Protein AF-A0A9Q2NKI5-F1 (afdb_monomer_lite)

Radius of gyration: 19.94 Å; chains: 1; bounding box: 45×12×62 Å

Structure (mmCIF, N/CA/C/O backbone):
data_AF-A0A9Q2NKI5-F1
#
_entry.id   AF-A0A9Q2NKI5-F1
#
loop_
_atom_site.group_PDB
_atom_site.id
_atom_site.type_symbol
_atom_site.label_atom_id
_atom_site.label_alt_id
_atom_site.label_comp_id
_atom_site.label_asym_id
_atom_site.label_entity_id
_atom_site.label_seq_id
_atom_site.pdbx_PDB_ins_code
_atom_site.Cartn_x
_atom_site.Cartn_y
_atom_site.Cartn_z
_atom_site.occupancy
_atom_site.B_iso_or_equiv
_atom_site.auth_seq_id
_atom_site.auth_comp_id
_atom_site.auth_asym_id
_atom_site.auth_atom_id
_atom_site.pdbx_PDB_model_num
ATOM 1 N N . MET A 1 1 ? 32.802 -3.311 -16.385 1.00 51.78 1 MET A N 1
ATOM 2 C CA . MET A 1 1 ? 31.413 -2.892 -16.683 1.00 51.78 1 MET A CA 1
ATOM 3 C C . MET A 1 1 ? 30.362 -3.627 -15.846 1.00 51.78 1 MET A C 1
ATOM 5 O O . MET A 1 1 ? 29.362 -3.009 -15.535 1.00 51.78 1 MET A O 1
ATOM 9 N N . SER A 1 2 ? 30.581 -4.865 -15.382 1.00 59.09 2 SER A N 1
ATOM 10 C CA . SER A 1 2 ? 29.635 -5.608 -14.515 1.00 59.09 2 SER A CA 1
ATOM 11 C C . SER A 1 2 ? 29.352 -4.975 -13.140 1.00 59.09 2 SER A C 1
ATOM 13 O O . SER A 1 2 ? 28.248 -5.103 -12.626 1.00 59.09 2 SER A O 1
ATOM 15 N N . GLY A 1 3 ? 30.317 -4.258 -12.553 1.00 60.50 3 GLY A N 1
ATOM 16 C CA . GLY A 1 3 ? 30.147 -3.633 -11.233 1.00 60.50 3 GLY A CA 1
ATOM 17 C C . GLY A 1 3 ? 29.156 -2.463 -11.192 1.00 60.50 3 GLY A C 1
ATOM 18 O O . GLY A 1 3 ? 28.516 -2.260 -10.169 1.00 60.50 3 GLY A O 1
ATOM 19 N N . GLN A 1 4 ? 28.986 -1.719 -12.294 1.00 60.16 4 GLN A N 1
ATOM 20 C CA . GLN A 1 4 ? 28.062 -0.575 -12.341 1.00 60.16 4 GLN A CA 1
ATOM 21 C C . GLN A 1 4 ? 26.592 -1.008 -12.425 1.00 60.16 4 GLN A C 1
ATOM 23 O O . GLN A 1 4 ? 25.751 -0.397 -11.773 1.00 60.16 4 GLN A O 1
ATOM 28 N N . TYR A 1 5 ? 26.291 -2.090 -13.155 1.00 60.09 5 TYR A N 1
ATOM 29 C CA . TYR A 1 5 ? 24.942 -2.667 -13.210 1.00 60.09 5 TYR A CA 1
ATOM 30 C C . TYR A 1 5 ? 24.517 -3.224 -11.845 1.00 60.09 5 TYR A C 1
ATOM 32 O O . TYR A 1 5 ? 23.447 -2.889 -11.353 1.00 60.09 5 TYR A O 1
ATOM 40 N N . PHE A 1 6 ? 25.412 -3.954 -11.168 1.00 60.31 6 PHE A N 1
ATOM 41 C CA . PHE A 1 6 ? 25.150 -4.482 -9.825 1.00 60.31 6 PHE A CA 1
ATOM 42 C C . PHE A 1 6 ? 24.887 -3.377 -8.789 1.00 60.31 6 PHE A C 1
ATOM 44 O O . PHE A 1 6 ? 24.001 -3.499 -7.944 1.00 60.31 6 PHE A O 1
ATOM 51 N N . GLN A 1 7 ? 25.642 -2.276 -8.853 1.00 62.47 7 GLN A N 1
ATOM 52 C CA . GLN A 1 7 ? 25.454 -1.150 -7.941 1.00 62.47 7 GLN A CA 1
ATOM 53 C C . GLN A 1 7 ? 24.119 -0.438 -8.196 1.00 62.47 7 GLN A C 1
ATOM 55 O O . GLN A 1 7 ? 23.420 -0.106 -7.239 1.00 62.47 7 GLN A O 1
ATOM 60 N N . ALA A 1 8 ? 23.743 -0.243 -9.464 1.00 64.56 8 ALA A N 1
ATOM 61 C CA . ALA A 1 8 ? 22.459 0.343 -9.834 1.00 64.56 8 ALA A CA 1
ATOM 62 C C . ALA A 1 8 ? 21.288 -0.520 -9.339 1.00 64.56 8 ALA A C 1
ATOM 64 O O . ALA A 1 8 ? 20.420 -0.001 -8.637 1.00 64.56 8 ALA A O 1
ATOM 65 N N . ASP A 1 9 ? 21.303 -1.829 -9.603 1.00 70.44 9 ASP A N 1
ATOM 66 C CA . ASP A 1 9 ? 20.249 -2.757 -9.167 1.00 70.44 9 ASP A CA 1
ATOM 67 C C . ASP A 1 9 ? 20.097 -2.791 -7.642 1.00 70.44 9 ASP A C 1
ATOM 69 O O . ASP A 1 9 ? 18.977 -2.809 -7.123 1.00 70.44 9 ASP A O 1
ATOM 73 N N . TRP A 1 10 ? 21.213 -2.730 -6.907 1.00 69.12 10 TRP A N 1
ATOM 74 C CA . TRP A 1 10 ? 21.196 -2.624 -5.450 1.00 69.12 10 TRP A CA 1
ATOM 75 C C . TRP A 1 10 ? 20.540 -1.320 -4.984 1.00 69.12 10 TRP A C 1
ATOM 77 O O . TRP A 1 10 ? 19.635 -1.354 -4.149 1.00 69.12 10 TRP A O 1
ATOM 87 N N . TYR A 1 11 ? 20.935 -0.168 -5.534 1.00 75.12 11 TYR A N 1
ATOM 88 C CA . TYR A 1 11 ? 20.335 1.121 -5.174 1.00 75.12 11 TYR A CA 1
ATOM 89 C C . TYR A 1 11 ? 18.839 1.181 -5.508 1.00 75.12 11 TYR A C 1
ATOM 91 O O . TYR A 1 11 ? 18.053 1.629 -4.668 1.00 75.12 11 TYR A O 1
ATOM 99 N N . TYR A 1 12 ? 18.421 0.688 -6.676 1.00 73.00 12 TYR A N 1
ATOM 100 C CA . TYR A 1 12 ? 17.007 0.602 -7.059 1.00 73.00 12 TYR A CA 1
ATOM 101 C C . TYR A 1 12 ? 16.218 -0.325 -6.134 1.00 73.00 12 TYR A C 1
ATOM 103 O O . TYR A 1 12 ? 15.168 0.064 -5.627 1.00 73.00 12 TYR A O 1
ATOM 111 N N . SER A 1 13 ? 16.743 -1.512 -5.833 1.00 75.44 13 SER A N 1
ATOM 112 C CA . SER A 1 13 ? 16.068 -2.472 -4.950 1.00 75.44 13 SER A CA 1
ATOM 113 C C . SER A 1 13 ? 15.928 -1.928 -3.530 1.00 75.44 13 SER A C 1
ATOM 115 O O . SER A 1 13 ? 14.864 -2.021 -2.917 1.00 75.44 13 SER A O 1
ATOM 117 N N . THR A 1 14 ? 16.986 -1.301 -3.012 1.00 81.81 14 THR A N 1
ATOM 118 C CA . THR A 1 14 ? 16.992 -0.752 -1.653 1.00 81.81 14 THR A CA 1
ATOM 119 C C . THR A 1 14 ? 16.071 0.466 -1.550 1.00 81.81 14 THR A C 1
ATOM 121 O O . THR A 1 14 ? 15.282 0.565 -0.611 1.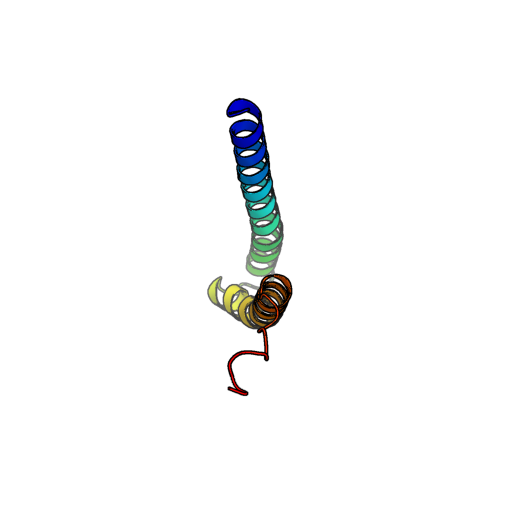00 81.81 14 THR A O 1
ATOM 124 N N . SER A 1 15 ? 16.114 1.377 -2.527 1.00 79.81 15 SER A N 1
ATOM 125 C CA . SER A 1 15 ? 15.226 2.549 -2.563 1.00 79.81 15 SER A CA 1
ATOM 126 C C . SER A 1 15 ? 13.756 2.165 -2.743 1.00 79.81 15 SER A C 1
ATOM 128 O O . SER A 1 15 ? 12.907 2.730 -2.054 1.00 79.81 15 SER A O 1
ATOM 130 N N . ALA A 1 16 ? 13.448 1.161 -3.569 1.00 77.56 16 ALA A N 1
ATOM 131 C CA . ALA A 1 16 ? 12.097 0.619 -3.708 1.00 77.56 16 ALA A CA 1
ATOM 132 C C . ALA A 1 16 ? 11.584 0.013 -2.391 1.00 77.56 16 ALA A C 1
ATOM 134 O O . ALA A 1 16 ? 10.437 0.248 -2.007 1.00 77.56 16 ALA A O 1
ATOM 135 N N . LEU A 1 17 ? 12.439 -0.707 -1.658 1.00 83.44 17 LEU A N 1
ATOM 136 C CA . LEU A 1 17 ? 12.089 -1.296 -0.365 1.00 83.44 17 LEU A CA 1
ATOM 137 C C . LEU A 1 17 ? 11.797 -0.210 0.684 1.00 83.44 17 LEU A C 1
ATOM 139 O O . LEU A 1 17 ? 10.764 -0.262 1.353 1.00 83.44 17 LEU A O 1
ATOM 143 N N . PHE A 1 18 ? 12.640 0.824 0.784 1.00 85.00 18 PHE A N 1
ATOM 144 C CA . PHE A 1 18 ? 12.375 1.969 1.664 1.00 85.00 18 PHE A CA 1
ATOM 145 C C . PHE A 1 18 ? 11.109 2.735 1.265 1.00 85.00 18 PHE A C 1
ATOM 147 O O . PHE A 1 18 ? 10.315 3.086 2.138 1.00 85.00 18 PHE A O 1
ATOM 154 N N . ALA A 1 19 ? 10.878 2.951 -0.032 1.00 79.50 19 ALA A N 1
ATOM 155 C CA . ALA A 1 19 ? 9.660 3.588 -0.523 1.00 79.50 19 ALA A CA 1
ATOM 156 C C . ALA A 1 19 ? 8.405 2.784 -0.142 1.00 79.50 19 ALA A C 1
ATOM 158 O O . ALA A 1 19 ? 7.431 3.367 0.338 1.00 79.50 19 ALA A O 1
ATOM 159 N N . MET A 1 20 ? 8.442 1.450 -0.265 1.00 81.12 20 MET A N 1
ATOM 160 C CA . MET A 1 20 ? 7.354 0.576 0.189 1.00 81.12 20 MET A CA 1
ATOM 161 C C . MET A 1 20 ? 7.126 0.663 1.701 1.00 81.12 20 MET A C 1
ATOM 163 O O . MET A 1 20 ? 5.977 0.738 2.134 1.00 81.12 20 MET A O 1
ATOM 167 N N . LEU A 1 21 ? 8.187 0.690 2.512 1.00 84.06 21 LEU A N 1
ATOM 168 C CA . LEU A 1 21 ? 8.067 0.823 3.969 1.00 84.06 21 LEU A CA 1
ATOM 169 C C . LEU A 1 21 ? 7.464 2.173 4.381 1.00 84.06 21 LEU A C 1
ATOM 171 O O . LEU A 1 21 ? 6.622 2.218 5.280 1.00 84.06 21 LEU A O 1
ATOM 175 N N . ILE A 1 22 ? 7.855 3.261 3.713 1.00 85.94 22 ILE A N 1
ATOM 176 C CA . ILE A 1 22 ? 7.289 4.599 3.942 1.00 85.94 22 ILE A CA 1
ATOM 177 C C . ILE A 1 22 ? 5.800 4.611 3.583 1.00 85.94 22 ILE A C 1
ATOM 179 O O . ILE A 1 22 ? 4.984 5.073 4.382 1.00 85.94 22 ILE A O 1
ATOM 183 N N . LEU A 1 23 ? 5.434 4.053 2.427 1.00 83.44 23 LEU A N 1
ATOM 184 C CA . LEU A 1 23 ? 4.037 3.884 2.017 1.00 83.44 23 LEU A CA 1
ATOM 185 C C . LEU A 1 23 ? 3.242 3.078 3.050 1.00 83.44 23 LEU A C 1
ATOM 187 O O . LEU A 1 23 ? 2.171 3.504 3.479 1.00 83.44 23 LEU A O 1
ATOM 191 N N . LEU A 1 24 ? 3.787 1.948 3.506 1.00 82.31 24 LEU A N 1
ATOM 192 C CA . LEU A 1 24 ? 3.155 1.110 4.521 1.00 82.31 24 LEU A CA 1
ATOM 193 C C . LEU A 1 24 ? 2.916 1.892 5.820 1.00 82.31 24 LEU A C 1
ATOM 195 O O . LEU A 1 24 ? 1.826 1.819 6.387 1.00 82.31 24 LEU A O 1
ATOM 199 N N . ALA A 1 25 ? 3.901 2.663 6.283 1.00 81.75 25 ALA A N 1
ATOM 200 C CA . ALA A 1 25 ? 3.779 3.475 7.490 1.00 81.75 25 ALA A CA 1
ATOM 201 C C . ALA A 1 25 ? 2.720 4.581 7.339 1.00 81.75 25 ALA A C 1
ATOM 203 O O . ALA A 1 25 ? 1.905 4.775 8.247 1.00 81.75 25 ALA A O 1
ATOM 204 N N . LEU A 1 26 ? 2.688 5.253 6.183 1.00 82.94 26 LEU A N 1
ATOM 205 C CA . LEU A 1 26 ? 1.697 6.282 5.857 1.00 82.94 26 LEU A CA 1
ATOM 206 C C . LEU A 1 26 ? 0.263 5.748 5.873 1.00 82.94 26 LEU A C 1
ATOM 208 O O . LEU A 1 26 ? -0.639 6.497 6.226 1.00 82.94 26 LEU A O 1
ATOM 212 N N . PHE A 1 27 ? 0.044 4.471 5.555 1.00 77.75 27 PHE A N 1
ATOM 213 C CA . PHE A 1 27 ? -1.282 3.851 5.640 1.00 77.75 27 PHE A CA 1
ATOM 214 C C . PHE A 1 27 ? -1.576 3.232 7.014 1.00 77.75 27 PHE A C 1
ATOM 216 O O . PHE A 1 27 ? -2.672 3.401 7.552 1.00 77.75 27 PHE A O 1
ATOM 223 N N . ALA A 1 28 ? -0.609 2.545 7.625 1.00 80.25 28 ALA A N 1
ATOM 224 C CA . ALA A 1 28 ? -0.810 1.810 8.874 1.00 80.25 28 ALA A CA 1
ATOM 225 C C . ALA A 1 28 ? -1.029 2.726 10.091 1.00 80.25 28 ALA A C 1
ATOM 227 O O . ALA A 1 28 ? -1.824 2.399 10.980 1.00 80.25 28 ALA A O 1
ATOM 228 N N . LEU A 1 29 ? -0.347 3.875 10.146 1.00 81.81 29 LEU A N 1
ATOM 229 C CA . LEU A 1 29 ? -0.471 4.831 11.251 1.00 81.81 29 LEU A CA 1
ATOM 230 C C . LEU A 1 29 ? -1.869 5.475 11.333 1.00 81.81 29 LEU A C 1
ATOM 232 O O . LEU A 1 29 ? -2.508 5.336 12.382 1.00 81.81 29 LEU A O 1
ATOM 236 N N . PRO A 1 30 ? -2.404 6.121 10.277 1.00 81.12 30 PRO A N 1
ATOM 237 C CA . PRO A 1 30 ? -3.755 6.672 10.319 1.00 81.12 30 PRO A CA 1
ATOM 238 C C . PRO A 1 30 ? -4.812 5.576 10.462 1.00 81.12 30 PRO A C 1
ATOM 240 O O . PRO A 1 30 ? -5.773 5.778 11.201 1.00 81.12 30 PRO A O 1
ATOM 243 N N . ALA A 1 31 ? -4.608 4.391 9.872 1.00 82.56 31 ALA A N 1
ATOM 244 C CA . ALA A 1 31 ? -5.502 3.253 10.078 1.00 82.56 31 ALA A CA 1
ATOM 245 C C . ALA A 1 31 ? -5.633 2.889 11.568 1.00 82.56 31 ALA A C 1
ATOM 247 O O . ALA A 1 31 ? -6.748 2.761 12.076 1.00 82.56 31 ALA A O 1
ATOM 248 N N . ARG A 1 32 ? -4.517 2.809 12.308 1.00 82.56 32 ARG A N 1
ATOM 249 C CA . ARG A 1 32 ? -4.540 2.571 13.763 1.00 82.56 32 A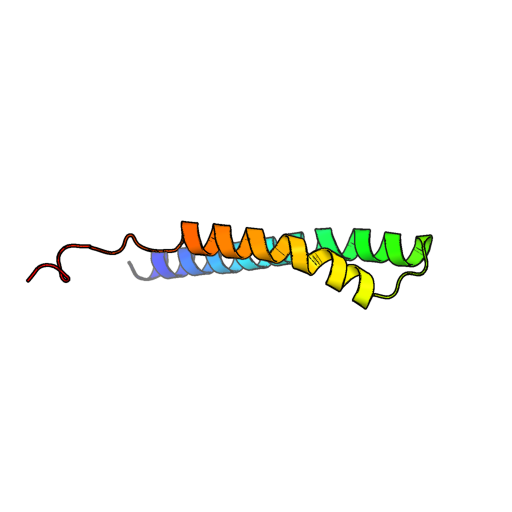RG A CA 1
ATOM 250 C C . ARG A 1 32 ? -5.219 3.694 14.543 1.00 82.56 32 ARG A C 1
ATOM 252 O O . ARG A 1 32 ? -5.931 3.414 15.507 1.00 82.56 32 ARG A O 1
ATOM 259 N N . VAL A 1 33 ? -5.002 4.952 14.159 1.00 85.62 33 VAL A N 1
ATOM 260 C CA . VAL A 1 33 ? -5.656 6.099 14.811 1.00 85.62 33 VAL A CA 1
ATOM 261 C C . VAL A 1 33 ? -7.171 6.038 14.610 1.00 85.62 33 VAL A C 1
ATOM 263 O O . VAL A 1 33 ? -7.917 6.198 15.576 1.00 85.62 33 VAL A O 1
ATOM 266 N N . ILE A 1 34 ? -7.626 5.746 13.391 1.00 84.56 34 ILE A N 1
ATOM 267 C CA . ILE A 1 34 ? -9.048 5.630 13.056 1.00 84.56 34 ILE A CA 1
ATOM 268 C C . ILE A 1 34 ? -9.690 4.450 13.799 1.00 84.56 34 ILE A C 1
ATOM 270 O O . ILE A 1 34 ? -10.761 4.615 14.383 1.00 84.56 34 ILE A O 1
ATOM 274 N N . GLN A 1 35 ? -9.016 3.297 13.868 1.00 85.81 35 GLN A N 1
ATOM 275 C CA . GLN A 1 35 ? -9.480 2.140 14.648 1.00 85.81 35 GLN A CA 1
ATOM 276 C C . GLN A 1 35 ? -9.674 2.485 16.123 1.00 85.81 35 GLN A C 1
ATOM 278 O O . GLN A 1 35 ? -10.720 2.185 16.690 1.00 85.81 35 GLN A O 1
ATOM 283 N N . LYS A 1 36 ? -8.693 3.150 16.748 1.00 86.38 36 LYS A N 1
ATOM 284 C CA . LYS A 1 36 ? -8.781 3.512 18.170 1.00 86.38 36 LYS A CA 1
ATOM 285 C C . LYS A 1 36 ? -9.825 4.591 18.457 1.00 86.38 36 LYS A C 1
ATOM 287 O O . LYS A 1 36 ? -10.390 4.586 19.544 1.00 86.38 36 LYS A O 1
ATOM 292 N N . ARG A 1 37 ? -10.059 5.522 17.526 1.00 87.06 37 ARG A N 1
ATOM 293 C CA . ARG A 1 37 ? -11.017 6.626 17.715 1.00 87.06 37 ARG A CA 1
ATOM 294 C C . ARG A 1 37 ? -12.459 6.251 17.391 1.00 87.06 37 ARG A C 1
ATOM 2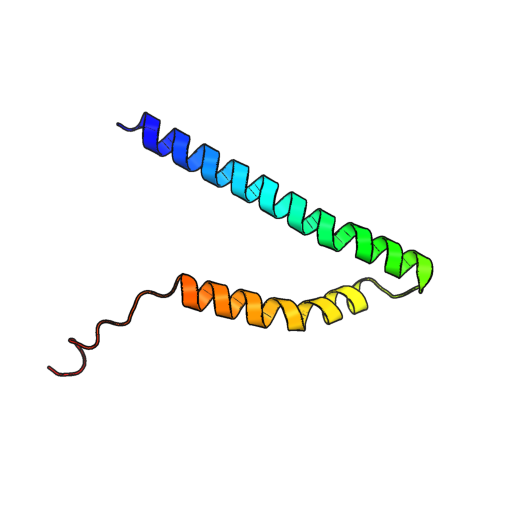96 O O . ARG A 1 37 ? -13.361 6.771 18.032 1.00 87.06 37 ARG A O 1
ATOM 303 N N . HIS A 1 38 ? -12.671 5.384 16.406 1.00 86.81 38 HIS A N 1
ATOM 304 C CA . HIS A 1 38 ? -14.003 5.107 15.864 1.00 86.81 38 HIS A CA 1
ATOM 305 C C . HIS A 1 38 ? -14.425 3.636 15.969 1.00 86.81 38 HIS A C 1
ATOM 307 O O . HIS A 1 38 ? -15.563 3.313 15.653 1.00 86.81 38 HIS A O 1
ATOM 313 N N . GLY A 1 39 ? -13.534 2.735 16.398 1.00 86.50 39 GLY A N 1
ATOM 314 C CA . GLY A 1 39 ? -13.848 1.312 16.557 1.00 86.50 39 GLY A CA 1
ATOM 315 C C . GLY A 1 39 ? -14.044 0.555 15.242 1.00 86.50 39 GLY A C 1
ATOM 316 O O . GLY A 1 39 ? -14.547 -0.566 15.256 1.00 86.50 39 GLY A O 1
ATOM 317 N N . TYR A 1 40 ? -13.669 1.140 14.099 1.00 84.62 40 TYR A N 1
ATOM 318 C CA . TYR A 1 40 ? -13.841 0.480 12.807 1.00 84.62 40 TYR A CA 1
ATOM 319 C C . TYR A 1 40 ? -12.953 -0.766 12.685 1.00 84.62 40 TYR A C 1
ATOM 321 O O . TYR A 1 40 ? -11.784 -0.726 13.074 1.00 84.62 40 TYR A O 1
ATOM 329 N N . PRO A 1 41 ? -13.456 -1.863 12.099 1.00 82.81 41 PRO A N 1
ATOM 330 C CA . PRO A 1 41 ? -12.642 -3.040 11.833 1.00 82.81 41 PRO A CA 1
ATOM 331 C C . PRO A 1 41 ? -11.644 -2.779 10.690 1.00 82.81 41 PRO A C 1
ATOM 333 O O . PRO A 1 41 ? -11.911 -2.000 9.773 1.00 82.81 41 PRO A O 1
ATOM 336 N N . VAL A 1 42 ? -10.495 -3.472 10.718 1.00 78.81 42 VAL A N 1
ATOM 337 C CA . VAL A 1 42 ? -9.427 -3.395 9.689 1.00 78.81 42 VAL A CA 1
ATOM 338 C C . VAL A 1 42 ? -9.988 -3.491 8.268 1.00 78.81 42 VAL A C 1
ATOM 340 O O . VAL A 1 42 ? -9.602 -2.711 7.403 1.00 78.81 42 VAL A O 1
ATOM 343 N N . TRP A 1 43 ? -10.922 -4.415 8.035 1.00 78.12 43 TRP A N 1
ATOM 344 C CA . TRP A 1 43 ? -11.491 -4.679 6.714 1.00 78.12 43 TRP A CA 1
ATOM 345 C C . TRP A 1 43 ? -12.212 -3.477 6.105 1.00 78.12 43 TRP A C 1
ATOM 347 O O . TRP A 1 43 ? -12.104 -3.261 4.903 1.00 78.12 43 TRP A O 1
ATOM 357 N N . THR A 1 44 ? -12.881 -2.655 6.918 1.00 81.44 44 THR A N 1
ATOM 358 C CA . THR A 1 44 ? -13.541 -1.429 6.443 1.00 81.44 44 THR A CA 1
ATOM 359 C C . THR A 1 44 ? -12.519 -0.423 5.921 1.00 81.44 44 THR A C 1
ATOM 361 O O . THR A 1 44 ? -12.735 0.195 4.884 1.00 81.44 44 THR A O 1
ATOM 364 N N . LEU A 1 45 ? -11.369 -0.304 6.590 1.00 78.06 45 LEU A N 1
ATOM 365 C CA . LEU A 1 45 ? -10.290 0.584 6.153 1.00 78.06 45 LEU A CA 1
ATOM 366 C C . LEU A 1 45 ? -9.630 0.095 4.865 1.00 78.06 45 LEU 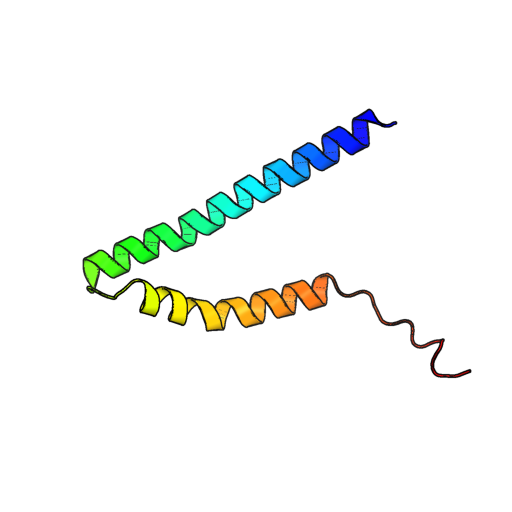A C 1
ATOM 368 O O . LEU A 1 45 ? -9.339 0.906 3.992 1.00 78.06 45 LEU A O 1
ATOM 372 N N . VAL A 1 46 ? -9.443 -1.221 4.724 1.00 77.31 46 VAL A N 1
ATOM 373 C CA . VAL A 1 46 ? -8.942 -1.826 3.481 1.00 77.31 46 VAL A CA 1
ATOM 374 C C . VAL A 1 46 ? -9.921 -1.575 2.333 1.00 77.31 46 VAL A C 1
ATOM 376 O O . VAL A 1 46 ? -9.498 -1.140 1.266 1.00 77.31 46 VAL A O 1
ATOM 379 N N . PHE A 1 47 ? -11.226 -1.756 2.558 1.00 79.44 47 PHE A N 1
ATOM 380 C CA . PHE A 1 47 ? -12.259 -1.486 1.551 1.00 79.44 47 PHE A CA 1
ATOM 381 C C . PHE A 1 47 ? -12.301 -0.021 1.112 1.00 79.44 47 PHE A C 1
ATOM 383 O O . PHE A 1 47 ? -12.444 0.249 -0.077 1.00 79.44 47 PHE A O 1
ATOM 390 N N . CYS A 1 48 ? -12.124 0.923 2.039 1.00 76.81 48 CYS A N 1
ATOM 391 C CA . CYS A 1 48 ? -12.005 2.341 1.695 1.00 76.81 48 CYS A CA 1
ATOM 392 C C . CYS A 1 48 ? -10.761 2.652 0.853 1.00 76.81 48 CYS A C 1
ATOM 394 O O . CYS A 1 48 ? -10.752 3.658 0.156 1.00 76.81 48 CYS A O 1
ATOM 396 N N . LEU A 1 49 ? -9.731 1.806 0.896 1.00 74.19 49 LEU A N 1
ATOM 397 C CA . LEU A 1 49 ? -8.470 1.971 0.170 1.00 74.19 49 LEU A CA 1
ATOM 398 C C . LEU A 1 49 ? -8.556 1.456 -1.277 1.00 74.19 49 LEU A C 1
ATOM 400 O O . LEU A 1 49 ? -7.985 2.063 -2.181 1.00 74.19 49 LEU A O 1
ATOM 404 N N . VAL A 1 50 ? -9.317 0.381 -1.513 1.00 76.00 50 VAL A N 1
ATOM 405 C CA . VAL A 1 50 ? -9.546 -0.226 -2.841 1.00 76.00 50 VAL A CA 1
ATOM 406 C C . VAL A 1 50 ? -9.904 0.789 -3.944 1.00 76.00 50 VAL A C 1
ATOM 408 O O . VAL A 1 50 ? -9.251 0.749 -4.991 1.00 76.00 50 VAL A O 1
ATOM 411 N N . PRO A 1 51 ? -10.863 1.725 -3.765 1.00 77.06 51 PRO A N 1
ATOM 412 C CA . PRO A 1 51 ? -11.210 2.680 -4.818 1.00 77.06 51 PRO A CA 1
ATOM 413 C C . PRO A 1 51 ? -10.075 3.654 -5.161 1.00 77.06 51 PRO A C 1
ATOM 415 O O . PRO A 1 51 ? -10.045 4.163 -6.275 1.00 77.06 51 PRO A O 1
ATOM 418 N N . TYR A 1 52 ? -9.121 3.889 -4.255 1.00 75.75 52 TYR A N 1
ATOM 419 C CA . TYR A 1 52 ? -7.950 4.731 -4.528 1.00 75.75 52 TYR A CA 1
ATOM 420 C C . TYR A 1 52 ? -6.819 3.965 -5.222 1.00 75.75 52 TYR A C 1
ATOM 422 O O . TYR A 1 52 ? -6.044 4.557 -5.973 1.00 75.75 52 TYR A O 1
ATOM 430 N N . MET A 1 53 ? -6.740 2.646 -5.021 1.00 75.81 53 MET A N 1
ATOM 431 C CA . MET A 1 53 ? -5.731 1.799 -5.665 1.00 75.81 53 MET A CA 1
ATOM 432 C C 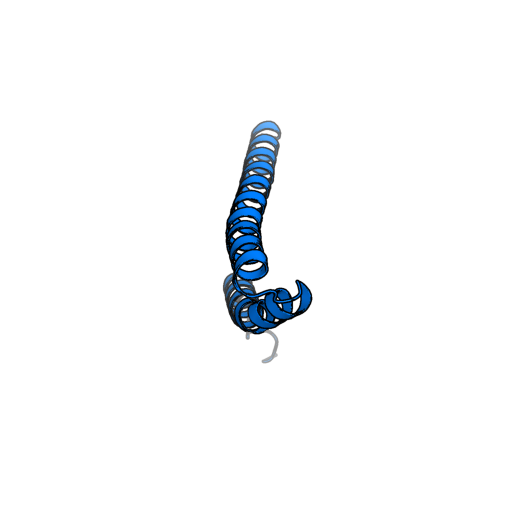. MET A 1 53 ? -5.988 1.635 -7.167 1.00 75.81 53 MET A C 1
ATOM 434 O O . MET A 1 53 ? -5.038 1.619 -7.945 1.00 75.81 53 MET A O 1
ATOM 438 N N . GLY A 1 54 ? -7.253 1.559 -7.593 1.00 79.31 54 GLY A N 1
ATOM 439 C CA . GLY A 1 54 ? -7.624 1.395 -9.006 1.00 79.31 54 GLY A CA 1
ATOM 440 C C . GLY A 1 54 ? -7.043 2.477 -9.934 1.00 79.31 54 GLY A C 1
ATOM 441 O O . GLY A 1 54 ? -6.328 2.135 -10.877 1.00 79.31 54 GLY A O 1
ATOM 442 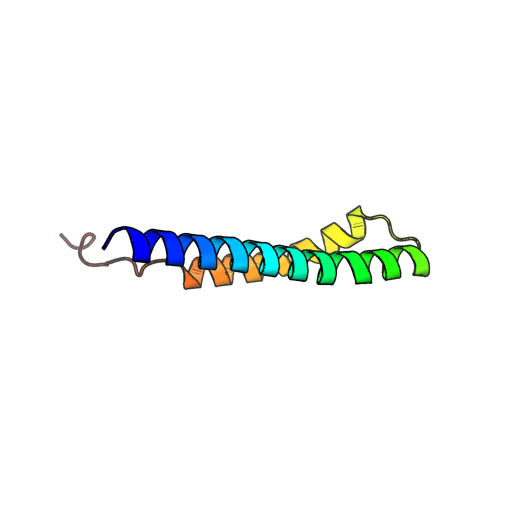N N . PRO A 1 55 ? -7.275 3.775 -9.661 1.00 82.25 55 PRO A N 1
ATOM 443 C CA . PRO A 1 55 ? -6.688 4.871 -10.430 1.00 82.25 55 PRO A CA 1
ATOM 444 C C . PRO A 1 55 ? -5.159 4.850 -10.430 1.00 82.25 55 PRO A C 1
ATOM 446 O O . PRO A 1 55 ? -4.546 5.113 -11.459 1.00 82.25 55 PRO A O 1
ATOM 449 N N . TYR A 1 56 ? -4.537 4.505 -9.299 1.00 77.81 56 TYR A N 1
ATOM 450 C CA . TYR A 1 56 ? -3.079 4.447 -9.187 1.00 77.81 56 TYR A CA 1
ATOM 451 C C . TYR A 1 56 ? -2.481 3.336 -10.062 1.00 77.81 56 TYR A C 1
ATOM 453 O O . TYR A 1 56 ? -1.499 3.563 -10.766 1.00 77.81 56 TYR A O 1
ATOM 461 N N . ILE A 1 57 ? -3.109 2.156 -10.074 1.00 80.69 57 ILE A N 1
ATOM 462 C CA . ILE A 1 57 ? -2.713 1.024 -10.924 1.00 80.69 57 ILE A CA 1
ATOM 463 C C . ILE A 1 57 ? -2.908 1.367 -12.401 1.00 80.69 57 ILE A C 1
ATOM 465 O O . ILE A 1 57 ? -2.030 1.074 -13.205 1.00 80.69 57 ILE A O 1
ATOM 469 N N . LEU A 1 58 ? -4.020 2.015 -12.761 1.00 82.56 58 LEU A N 1
ATOM 470 C CA . LEU A 1 58 ? -4.265 2.459 -14.135 1.00 82.56 58 LEU A CA 1
ATOM 471 C C . LEU A 1 58 ? -3.215 3.474 -14.589 1.00 82.56 58 LEU A C 1
ATOM 473 O O . LEU A 1 58 ? -2.632 3.299 -15.653 1.00 82.56 58 LEU A O 1
ATOM 477 N N . LEU A 1 59 ? -2.929 4.497 -13.782 1.00 83.31 59 LEU A N 1
ATOM 478 C CA . LEU A 1 59 ? -1.897 5.490 -14.092 1.00 83.31 59 LEU A CA 1
ATOM 479 C C . LEU A 1 59 ? -0.515 4.850 -14.235 1.00 83.31 59 LEU A C 1
ATOM 481 O O . LEU A 1 59 ? 0.219 5.184 -15.161 1.00 83.31 59 LEU A O 1
ATOM 485 N N . TRP A 1 60 ? -0.173 3.906 -13.358 1.00 80.12 60 TRP A N 1
ATOM 486 C CA . TRP A 1 60 ? 1.072 3.151 -13.461 1.00 80.12 60 TRP A CA 1
ATOM 487 C C . TRP A 1 60 ? 1.122 2.284 -14.727 1.00 80.12 60 TRP A C 1
ATOM 489 O O . TRP A 1 60 ? 2.138 2.271 -15.420 1.00 80.12 60 TRP A O 1
ATOM 499 N N . ALA A 1 61 ? 0.021 1.614 -15.074 1.00 81.38 61 ALA A N 1
ATOM 500 C CA . ALA A 1 61 ? -0.080 0.816 -16.291 1.00 81.38 61 ALA A CA 1
ATOM 501 C C . ALA A 1 61 ? 0.043 1.688 -17.550 1.00 81.38 61 ALA A C 1
ATOM 503 O O . ALA A 1 61 ? 0.763 1.317 -18.466 1.00 81.38 61 ALA A O 1
ATOM 504 N N . PHE A 1 62 ? -0.570 2.875 -17.573 1.00 81.12 62 PHE A N 1
ATOM 505 C CA . PHE A 1 62 ? -0.404 3.840 -18.666 1.00 81.12 62 PHE A CA 1
ATOM 506 C C . PHE A 1 62 ? 1.022 4.391 -18.756 1.00 81.12 62 PHE A C 1
ATOM 508 O O . PHE A 1 62 ? 1.547 4.571 -19.851 1.00 81.12 62 PHE A O 1
ATOM 515 N N . ALA A 1 63 ? 1.662 4.664 -17.619 1.00 77.69 63 ALA A N 1
ATOM 516 C CA . ALA A 1 63 ? 3.031 5.171 -17.596 1.00 77.69 63 ALA A CA 1
ATOM 517 C C . ALA A 1 63 ? 4.063 4.123 -18.045 1.00 77.69 63 ALA A C 1
ATOM 519 O O . ALA A 1 63 ? 5.122 4.488 -18.547 1.00 77.69 63 ALA A O 1
ATOM 520 N N . THR A 1 64 ? 3.769 2.836 -17.845 1.00 79.88 64 THR A N 1
ATOM 521 C CA . THR A 1 64 ? 4.663 1.719 -18.195 1.00 79.88 64 THR A CA 1
ATOM 522 C C . THR A 1 64 ? 4.291 1.020 -19.504 1.00 79.88 64 THR A C 1
ATOM 524 O O . THR A 1 64 ? 5.093 0.241 -20.013 1.00 79.88 64 THR A O 1
ATOM 527 N N . SER A 1 65 ? 3.114 1.290 -20.078 1.00 74.19 65 SER A N 1
ATOM 528 C CA . SER A 1 65 ? 2.712 0.728 -21.367 1.00 74.19 65 SER A CA 1
ATOM 529 C C . SER A 1 65 ? 3.524 1.333 -22.512 1.00 74.19 65 SER A C 1
ATOM 531 O O . SER A 1 65 ? 3.550 2.552 -22.683 1.00 74.19 65 SER A O 1
ATOM 533 N N . GLU A 1 66 ? 4.143 0.483 -23.330 1.00 68.56 66 GLU A N 1
ATOM 534 C CA . GLU A 1 66 ? 4.786 0.910 -24.572 1.00 68.56 66 GLU A CA 1
ATOM 535 C C . GLU A 1 66 ? 3.734 1.311 -25.623 1.00 68.56 66 GLU A C 1
ATOM 537 O O . GLU A 1 66 ? 2.672 0.682 -25.715 1.00 68.56 66 GLU A O 1
ATOM 542 N N . PRO A 1 67 ? 3.997 2.347 -26.442 1.00 63.97 67 PRO A N 1
ATOM 543 C CA . PRO A 1 67 ? 3.095 2.722 -27.521 1.00 63.97 67 PRO A CA 1
ATOM 544 C C . PRO A 1 67 ? 2.994 1.572 -28.530 1.00 63.97 67 PRO A C 1
ATOM 546 O O . PRO A 1 67 ? 3.994 1.138 -29.104 1.00 63.97 67 PRO A O 1
ATOM 549 N N . ARG A 1 68 ? 1.771 1.082 -28.765 1.00 61.16 68 ARG A N 1
ATOM 550 C CA . ARG A 1 68 ? 1.496 0.053 -29.776 1.00 61.16 68 ARG A CA 1
ATOM 551 C C . ARG A 1 68 ? 1.950 0.576 -31.144 1.00 61.16 68 ARG A C 1
ATOM 553 O O . ARG A 1 68 ? 1.421 1.579 -31.617 1.00 61.16 68 ARG A O 1
ATOM 560 N N . LYS A 1 69 ? 2.930 -0.079 -31.776 1.00 58.44 69 LYS A N 1
ATOM 561 C CA . LYS A 1 69 ? 3.338 0.226 -33.155 1.00 58.44 69 LYS A CA 1
ATOM 562 C C . LYS A 1 69 ? 2.209 -0.214 -34.088 1.00 58.44 69 LYS A C 1
ATOM 564 O O . LYS A 1 69 ? 1.922 -1.397 -34.196 1.00 58.44 69 LYS A O 1
ATOM 569 N N . ILE A 1 70 ? 1.540 0.753 -34.709 1.00 61.22 70 ILE A N 1
ATOM 570 C CA . ILE A 1 70 ? 0.357 0.546 -35.566 1.00 61.22 70 ILE A CA 1
ATOM 571 C C . ILE A 1 70 ? 0.739 -0.043 -36.946 1.00 61.22 70 ILE A C 1
ATOM 573 O O . ILE A 1 70 ? -0.131 -0.423 -37.719 1.00 61.22 70 ILE A O 1
ATOM 577 N N . GLU A 1 71 ? 2.032 -0.162 -37.264 1.00 59.06 71 GLU A N 1
ATOM 578 C CA . GLU A 1 71 ? 2.513 -0.516 -38.610 1.00 59.06 71 GLU A CA 1
ATOM 579 C C . GLU A 1 71 ? 2.291 -1.983 -39.033 1.00 59.06 71 GLU A C 1
ATOM 581 O O . GLU A 1 71 ? 2.353 -2.262 -40.225 1.00 59.06 71 GLU A O 1
ATOM 586 N N . GLU A 1 72 ? 1.991 -2.913 -38.118 1.00 55.03 72 GLU A N 1
ATOM 587 C CA . GLU A 1 72 ? 1.798 -4.341 -38.459 1.00 55.03 72 GLU A CA 1
ATOM 588 C C . GLU A 1 72 ? 0.340 -4.752 -38.746 1.00 55.03 72 GLU A C 1
ATOM 590 O O . GLU A 1 72 ? 0.125 -5.839 -39.265 1.00 55.03 72 GLU A O 1
ATOM 595 N N . ASP A 1 73 ? -0.659 -3.902 -38.474 1.00 54.53 73 ASP A N 1
ATOM 596 C CA . ASP A 1 73 ? -2.087 -4.213 -38.726 1.00 54.53 73 ASP A CA 1
ATOM 597 C C . ASP A 1 73 ? -2.579 -3.706 -40.110 1.00 54.53 73 ASP A C 1
ATOM 599 O O . ASP A 1 73 ? -3.772 -3.755 -40.415 1.00 54.53 73 ASP A O 1
ATOM 603 N N . LEU A 1 74 ? -1.674 -3.185 -40.949 1.00 59.91 74 LEU A N 1
ATOM 604 C CA . LEU A 1 74 ? -1.969 -2.599 -42.269 1.00 59.91 74 LEU A CA 1
ATOM 605 C C . LEU A 1 74 ? -1.285 -3.324 -43.447 1.00 59.91 74 LEU A C 1
ATOM 607 O O . LEU A 1 74 ? -1.364 -2.819 -44.571 1.00 59.91 74 LEU A O 1
ATOM 611 N N . SER A 1 75 ? -0.632 -4.472 -43.213 1.00 51.88 75 SER A N 1
ATOM 612 C CA . SER A 1 75 ? -0.002 -5.310 -44.250 1.00 51.88 75 SER A CA 1
ATOM 613 C C . SER A 1 75 ? -0.792 -6.570 -44.599 1.00 51.88 75 SER A C 1
ATOM 615 O O . SER A 1 75 ? -1.431 -7.171 -43.708 1.00 51.88 75 SER A O 1
#

Organism: NCBI:txid1402135

Secondary structure (DSSP, 8-state):
-HHHHHHHHHHHHHHHHHHHHHHHHHHHHHHHHHHHHH---HHHHHHHHHHHHHHHHHHHHHHHPPPP-GGGS--

pLDDT: mean 75.33, std 9.74, range [51.78, 87.06]

Foldseek 3Di:
DVVVVVVVVVVVVVVVVVVVVVVVCVLVVVLVVCCVPPVDDPVVSVVVCVVVVVVVVVVVCVVPDDPPDPVPVPD

Sequence (75 aa):
MSGQYFQADWYYSTSALFAMLILLALFALPARVIQKRHGYPVWTLVFCLVPYMGPYILLWAFATSEPRKIEEDLS